Protein AF-A0A9Q0UCX3-F1 (afdb_monomer)

Radius of gyration: 22.66 Å; Cα contacts (8 Å, |Δi|>4): 151; chains: 1; bounding box: 55×49×59 Å

Sequence (174 aa):
MKRSNDKQLKIELELCQKVKAWLEEEKDVRLGEWKAADIEILNTFQLLTAKPVVYLVNMNEKDYQRKKNKFLPKIHAWVQEHGGETIIPFSCVLERTLADMLPHEADKYCEENKVQSCLPKIIKTGFSAINLIYFFTAGPDEVKCWQIRRHTKPPKLQGRSILILKEDLYVLRS

Mean predicted aligned error: 8.55 Å

Solvent-accessible surface area (backbone atoms only — not comparable to full-atom values): 10553 Å² total; per-residue (Å²): 129,68,72,66,56,57,56,50,51,50,53,52,50,55,49,51,52,52,51,49,54,42,46,75,70,76,42,49,59,62,76,56,94,68,53,74,74,53,47,60,55,51,63,74,68,66,52,76,52,52,57,78,69,70,48,73,45,74,45,55,53,72,33,53,63,67,74,49,60,93,57,53,64,59,52,49,54,53,38,55,76,73,72,56,60,59,74,43,76,38,26,67,68,51,52,49,56,44,67,78,41,55,73,77,53,32,51,51,52,25,62,78,65,68,42,75,81,49,62,71,55,52,53,54,49,53,44,46,61,74,39,43,44,52,36,40,42,63,58,97,88,48,78,46,82,46,81,43,55,66,90,60,75,78,75,88,69,89,64,97,56,54,47,48,40,92,86,53,82,55,72,72,72,130

InterPro domains:
  IPR012675 Beta-grasp domain superfamily [G3DSA:3.10.20.30] (114-161)
  IPR023192 TGS-like domain superfamily [G3DSA:1.10.150.300] (1-51)
  IPR027417 P-loop containing nucleoside triphosphate hydrolase [SSF52540] (7-153)

Organism: NCBI:txid2511006

Nearest PDB structures (foldseek):
  5ee9-assembly2_B  TM=9.638E-01  e=1.285E-19  Oryza sativa Japonica Group
  5ee0-assembly1_A  TM=9.638E-01  e=1.891E-19  Oryza sativa Japonica Group
  5ee3-assembly1_A  TM=9.636E-01  e=1.773E-19  Oryza sativa Japonica Group
  5ee3-assembly2_B  TM=9.634E-01  e=1.891E-19  Oryza sativa Japonica Group
  5ee9-assembly1_A  TM=9.629E-01  e=2.151E-19  Oryza sativa Japonica Group

Secondary structure (DSSP, 8-state):
-HHHHHHHHHHHHHHHHHHHHHHHTT--GGGS---HHHHHHHHHHT-GGGS---EEEE--HHHHHTT--SSHHHHHHHHHHTT-PPEEEE-HHHHHHHHHS-HHHHHHHHHHHT---SHHHHHHHHHHHTTEEEEEEE-SS-EEEEEEETTPPPP---SS----BSSS------

Foldseek 3Di:
DPPVVVVVVVVLVVLVVVVVVCVVVVAQPCPDDDDPVSVVSVVVVPDPSNAFDEAEAEDDPVCQLVVHDPCVVVVQVVCVVRPNHHYDYDHPVLQVVLVVDDVVVSVVVCVVSVHDHCVVVVVVSVCVRRQKFWWWFDDPVDIDIDIDGHPDDDPPDDDDGQTDGPPDRPGPDD

Structure (mmCIF, N/CA/C/O backbone):
data_AF-A0A9Q0UCX3-F1
#
_entry.id   AF-A0A9Q0UCX3-F1
#
loop_
_atom_site.group_PDB
_atom_site.id
_atom_site.type_symbol
_atom_site.label_atom_id
_atom_site.label_alt_id
_atom_site.label_comp_id
_atom_site.label_asym_id
_atom_site.label_entity_id
_atom_site.label_seq_id
_atom_site.pdbx_PDB_ins_code
_atom_site.Cartn_x
_atom_site.Cartn_y
_atom_site.Cartn_z
_atom_site.occupancy
_atom_site.B_iso_or_equiv
_atom_site.auth_seq_id
_atom_site.auth_comp_id
_atom_site.auth_asym_id
_atom_site.auth_atom_id
_atom_site.pdbx_PDB_model_num
ATOM 1 N N . MET A 1 1 ? -35.331 2.596 27.327 1.00 46.47 1 MET A N 1
ATOM 2 C CA . MET A 1 1 ? -34.468 2.523 26.124 1.00 46.47 1 MET A CA 1
ATOM 3 C C . MET A 1 1 ? -33.309 3.539 26.064 1.00 46.47 1 MET A C 1
ATOM 5 O O . MET A 1 1 ? -32.449 3.350 25.223 1.00 46.47 1 MET A O 1
ATOM 9 N N . LYS A 1 2 ? -33.178 4.548 26.953 1.00 51.06 2 LYS A N 1
ATOM 10 C CA . LYS A 1 2 ? -32.057 5.529 26.905 1.00 51.06 2 LYS A CA 1
ATOM 11 C C . LYS A 1 2 ? -30.684 5.035 27.420 1.00 51.06 2 LYS A C 1
ATOM 13 O O . LYS A 1 2 ? -29.664 5.430 26.878 1.00 51.06 2 LYS A O 1
ATOM 18 N N . ARG A 1 3 ? -30.632 4.140 28.419 1.00 52.25 3 ARG A N 1
ATOM 19 C CA . ARG A 1 3 ? -29.367 3.735 29.085 1.00 52.25 3 ARG A CA 1
ATOM 20 C C . ARG A 1 3 ? -28.390 2.923 28.220 1.00 52.25 3 ARG A C 1
ATOM 22 O O . ARG A 1 3 ? -27.195 2.959 28.484 1.00 52.25 3 ARG A O 1
ATOM 29 N N . SER A 1 4 ? -28.883 2.177 27.229 1.00 58.88 4 SER A N 1
ATOM 30 C CA . SER A 1 4 ? -28.024 1.335 26.378 1.00 58.88 4 SER A CA 1
ATOM 31 C C . SER A 1 4 ? -27.194 2.174 25.406 1.00 58.88 4 SER A C 1
ATOM 33 O O . SER A 1 4 ? -26.027 1.871 25.186 1.00 58.88 4 SER A O 1
ATOM 35 N N . ASN A 1 5 ? -27.778 3.259 24.887 1.00 69.69 5 ASN A N 1
ATOM 36 C CA . ASN A 1 5 ? -27.109 4.141 23.935 1.00 69.69 5 ASN A CA 1
ATOM 37 C C . ASN A 1 5 ? -25.993 4.952 24.611 1.00 69.69 5 ASN A C 1
ATOM 39 O O . ASN A 1 5 ? -24.907 5.072 24.065 1.00 69.69 5 ASN A O 1
ATOM 43 N N . ASP A 1 6 ? -26.210 5.410 25.850 1.00 80.88 6 ASP A N 1
ATOM 44 C CA . ASP A 1 6 ? -25.185 6.121 26.634 1.00 80.88 6 ASP A CA 1
ATOM 45 C C . ASP A 1 6 ? -23.926 5.283 26.874 1.00 80.88 6 ASP A C 1
ATOM 47 O O . ASP A 1 6 ? -22.818 5.813 26.904 1.00 80.88 6 ASP A O 1
ATOM 51 N N . LYS A 1 7 ? -24.074 3.967 27.070 1.00 83.38 7 LYS A N 1
ATOM 52 C CA . LYS A 1 7 ? -22.923 3.088 27.302 1.00 83.38 7 LYS A CA 1
ATOM 53 C C . LYS A 1 7 ? -22.104 2.898 26.025 1.00 83.38 7 LYS A C 1
ATOM 55 O O . LYS A 1 7 ? -20.882 2.893 26.097 1.00 83.38 7 LYS A O 1
ATOM 60 N N . GLN A 1 8 ? -22.771 2.771 24.881 1.00 85.50 8 GLN A N 1
ATOM 61 C CA . GLN A 1 8 ? -22.112 2.640 23.584 1.00 85.50 8 GLN A CA 1
ATOM 62 C C . GLN A 1 8 ? -21.425 3.945 23.162 1.00 85.50 8 GLN A C 1
ATOM 64 O O . GLN A 1 8 ? -20.254 3.919 22.800 1.00 85.50 8 GLN A O 1
ATOM 69 N N . LEU A 1 9 ? -22.091 5.089 23.348 1.00 88.81 9 LEU A N 1
ATOM 70 C CA . LEU A 1 9 ? -21.513 6.415 23.104 1.00 88.81 9 LEU A CA 1
ATOM 71 C C . LEU A 1 9 ? -20.264 6.678 23.953 1.00 88.81 9 LEU A C 1
ATOM 73 O O . LEU A 1 9 ? -19.313 7.288 23.474 1.00 88.81 9 LEU A O 1
ATOM 77 N N . LYS A 1 10 ? -20.237 6.203 25.205 1.00 90.62 10 LYS A N 1
ATOM 78 C CA . LYS A 1 10 ? -19.037 6.295 26.051 1.00 90.62 10 LYS A CA 1
ATOM 79 C C . LYS A 1 10 ? -17.870 5.483 25.493 1.00 90.62 10 LYS A C 1
ATOM 81 O O . LYS A 1 10 ? -16.764 6.003 25.449 1.00 90.62 10 LYS A O 1
ATOM 86 N N . ILE A 1 11 ? -18.122 4.258 25.030 1.00 90.94 11 ILE A N 1
ATOM 87 C CA . ILE A 1 11 ? -17.089 3.401 24.424 1.00 90.94 11 ILE A CA 1
ATOM 88 C C . ILE A 1 11 ? -16.531 4.052 23.151 1.00 90.94 11 ILE A C 1
ATOM 90 O O . ILE A 1 11 ? -15.318 4.128 22.978 1.00 90.94 11 ILE A O 1
ATOM 94 N N . GLU A 1 12 ? -17.404 4.564 22.281 1.00 91.00 12 GLU A N 1
ATOM 95 C CA . GLU A 1 12 ? -16.989 5.264 21.061 1.00 91.00 12 GLU A CA 1
ATOM 96 C C . GLU A 1 12 ? -16.180 6.526 21.377 1.00 91.00 12 GLU A C 1
ATOM 98 O O . GLU A 1 12 ? -15.160 6.781 20.742 1.00 91.00 12 GLU A O 1
ATOM 103 N N . LEU A 1 13 ? -16.592 7.298 22.384 1.00 92.94 13 LEU A N 1
ATOM 104 C CA . LEU A 1 13 ? -15.884 8.503 22.807 1.00 92.94 13 LEU A CA 1
ATOM 105 C C . LEU A 1 13 ? -14.493 8.188 23.377 1.00 92.94 13 LEU A C 1
ATOM 107 O O . LEU A 1 13 ? -13.528 8.855 23.007 1.00 92.94 13 LEU A O 1
ATOM 111 N N . GLU A 1 14 ? -14.374 7.164 24.225 1.00 93.88 14 GLU A N 1
ATOM 112 C CA . GLU A 1 14 ? -13.088 6.689 24.753 1.00 93.88 14 GLU A CA 1
ATOM 113 C C . GLU A 1 14 ? -12.157 6.226 23.620 1.00 93.88 14 GLU A C 1
ATOM 115 O O . GLU A 1 14 ? -10.976 6.585 23.588 1.00 93.88 14 GLU A O 1
ATOM 120 N N . LEU A 1 15 ? -12.692 5.492 22.637 1.00 94.19 15 LEU A N 1
ATOM 121 C CA . LEU A 1 15 ? -11.934 5.075 21.459 1.00 94.19 15 LEU A CA 1
ATOM 122 C C . LEU A 1 15 ? -11.482 6.275 20.620 1.00 94.19 15 LEU A C 1
ATOM 124 O O . LEU A 1 15 ? -10.313 6.353 20.251 1.00 94.19 15 LEU A O 1
ATOM 128 N N . CYS A 1 16 ? -12.368 7.234 20.351 1.00 94.44 16 CYS A N 1
ATOM 129 C CA . CYS A 1 16 ? -12.034 8.455 19.617 1.00 94.44 16 CYS A CA 1
ATOM 130 C C . CYS A 1 16 ? -10.933 9.262 20.314 1.00 94.44 16 CYS A C 1
ATOM 132 O O . CYS A 1 16 ? -10.041 9.777 19.644 1.00 94.44 16 CYS A O 1
ATOM 134 N N . GLN A 1 17 ? -10.950 9.343 21.647 1.00 94.81 17 GLN A N 1
ATOM 135 C CA . GLN A 1 17 ? -9.881 9.987 22.416 1.00 94.81 17 GLN A CA 1
ATOM 136 C C . GLN A 1 17 ? -8.548 9.247 22.266 1.00 94.81 17 GLN A C 1
ATOM 138 O O . GLN A 1 17 ? -7.524 9.885 22.026 1.00 94.81 17 GLN A O 1
ATOM 143 N N . LYS A 1 18 ? -8.562 7.909 22.327 1.00 94.69 18 LYS A N 1
ATOM 144 C CA . LYS A 1 18 ? -7.366 7.083 22.103 1.00 94.69 18 LYS A CA 1
ATOM 145 C C . LYS A 1 18 ? -6.810 7.250 20.683 1.00 94.69 18 LYS A C 1
ATOM 147 O O . LYS A 1 18 ? -5.607 7.415 20.513 1.00 94.69 18 LYS A O 1
ATOM 152 N N . VAL A 1 19 ? -7.674 7.228 19.668 1.00 95.25 19 VAL A N 1
ATOM 153 C CA . VAL A 1 19 ? -7.293 7.424 18.257 1.00 95.25 19 VAL A CA 1
ATOM 154 C C . VAL A 1 19 ? -6.738 8.823 18.031 1.00 95.25 19 VAL A C 1
ATOM 156 O O . VAL A 1 19 ? -5.742 8.977 17.334 1.00 95.25 19 VAL A O 1
ATOM 159 N N . LYS A 1 20 ? -7.354 9.842 18.635 1.00 95.50 20 LYS A N 1
ATOM 160 C CA . LYS A 1 20 ? -6.863 11.215 18.557 1.00 95.50 20 LYS A CA 1
ATOM 161 C C . LYS A 1 20 ? -5.448 11.327 19.131 1.00 95.50 20 LYS A C 1
ATOM 163 O O . LYS A 1 20 ? -4.584 11.844 18.437 1.00 95.50 20 LYS A O 1
ATOM 168 N N . ALA A 1 21 ? -5.205 10.794 20.329 1.00 95.69 21 ALA A N 1
ATOM 169 C CA . ALA A 1 21 ? -3.871 10.797 20.933 1.00 95.69 21 ALA A CA 1
ATOM 170 C C . ALA A 1 21 ? -2.840 10.060 20.055 1.00 95.69 21 ALA A C 1
ATOM 172 O O . ALA A 1 21 ? -1.735 10.547 19.856 1.00 95.69 21 ALA A O 1
ATOM 173 N N . TRP A 1 22 ? -3.228 8.928 19.455 1.00 95.25 22 TRP A N 1
ATOM 174 C CA . TRP A 1 22 ? -2.376 8.182 18.521 1.00 95.25 22 TRP A CA 1
ATOM 175 C C . TRP A 1 22 ? -1.983 9.002 17.283 1.00 95.25 22 TRP A C 1
ATOM 177 O O . TRP A 1 22 ? -0.828 8.996 16.868 1.00 95.25 22 TRP A O 1
ATOM 187 N N . LEU A 1 23 ? -2.944 9.729 16.709 1.00 94.88 23 LEU A N 1
ATOM 188 C CA . LEU A 1 23 ? -2.715 10.599 15.555 1.00 94.88 23 LEU A CA 1
ATOM 189 C C . LEU A 1 23 ? -1.885 11.843 15.908 1.00 94.88 23 LEU A C 1
ATOM 191 O O . LEU A 1 23 ? -1.115 12.304 15.073 1.00 94.88 23 LEU A O 1
ATOM 195 N N . GLU A 1 24 ? -2.027 12.382 17.123 1.00 95.81 24 GLU A N 1
ATOM 196 C CA . GLU A 1 24 ? -1.215 13.504 17.622 1.00 95.81 24 GLU A CA 1
ATOM 197 C C . GLU A 1 24 ? 0.262 13.117 17.818 1.00 95.81 24 GLU A C 1
ATOM 199 O O . GLU A 1 24 ? 1.131 13.980 17.733 1.00 95.81 24 GLU A O 1
ATOM 204 N N . GLU A 1 25 ? 0.561 11.827 17.999 1.00 94.25 25 GLU A N 1
ATOM 205 C CA . GLU A 1 25 ? 1.924 11.273 17.980 1.00 94.25 25 GLU A CA 1
ATOM 206 C C . GLU A 1 25 ? 2.455 10.993 16.555 1.00 94.25 25 GLU A C 1
ATOM 208 O O . GLU A 1 25 ? 3.474 10.321 16.407 1.00 94.25 25 GLU A O 1
ATOM 213 N N . GLU A 1 26 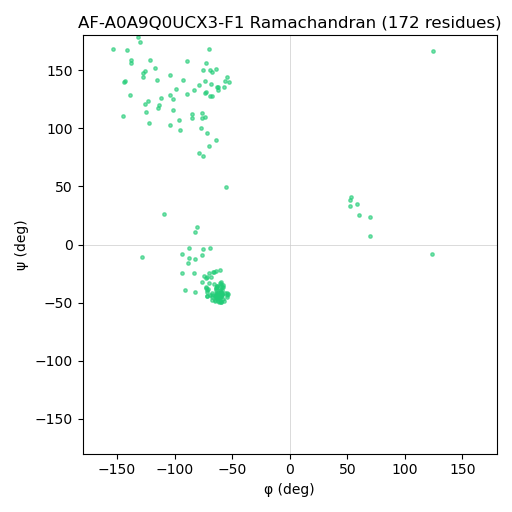? 1.767 11.466 15.509 1.00 92.50 26 GLU A N 1
ATOM 214 C CA . GLU A 1 26 ? 2.104 11.253 14.088 1.00 92.50 26 GLU A CA 1
ATOM 215 C C . GLU A 1 26 ? 2.127 9.773 13.661 1.00 92.50 26 GLU A C 1
ATOM 217 O O . GLU A 1 26 ? 2.784 9.391 12.690 1.00 92.50 26 GLU A O 1
ATOM 222 N N 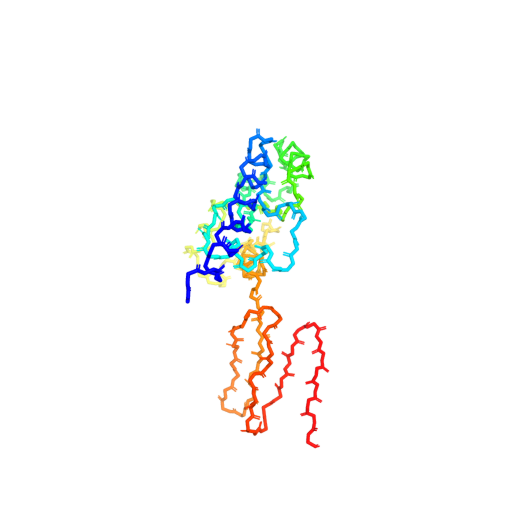. LYS A 1 27 ? 1.377 8.915 14.363 1.00 92.50 27 LYS A N 1
ATOM 223 C CA . LYS A 1 27 ? 1.286 7.486 14.050 1.00 92.50 27 LYS A CA 1
ATOM 224 C C . LYS A 1 27 ? 0.030 7.172 13.250 1.00 92.50 27 LYS A C 1
ATOM 226 O O . LYS A 1 27 ? -1.089 7.541 13.610 1.00 92.50 27 LYS A O 1
ATOM 231 N N . ASP A 1 28 ? 0.196 6.391 12.190 1.00 94.44 28 ASP A N 1
ATOM 232 C CA . ASP A 1 28 ? -0.933 5.920 11.396 1.00 94.44 28 ASP A CA 1
ATOM 233 C C . ASP A 1 28 ? -1.795 4.922 12.179 1.00 94.44 28 ASP A C 1
ATOM 235 O O . ASP A 1 28 ? -1.286 4.007 12.833 1.00 94.44 28 ASP A O 1
ATOM 239 N N . VAL A 1 29 ? -3.122 5.037 12.063 1.00 94.88 29 VAL A N 1
ATOM 240 C CA . VAL A 1 29 ? -4.074 4.164 12.776 1.00 94.88 29 VAL A CA 1
ATOM 241 C C . VAL A 1 29 ? -3.879 2.693 12.405 1.00 94.88 29 VAL A C 1
ATOM 243 O O . VAL A 1 29 ? -4.015 1.829 13.266 1.00 94.88 29 VAL A O 1
ATOM 246 N N . ARG A 1 30 ? -3.495 2.387 11.160 1.00 92.94 30 ARG A N 1
ATOM 247 C CA . ARG A 1 30 ? -3.212 1.011 10.708 1.00 92.94 30 ARG A CA 1
ATOM 248 C C . ARG A 1 30 ? -2.081 0.306 11.471 1.00 92.94 30 ARG A C 1
ATOM 250 O O . ARG A 1 30 ? -2.031 -0.917 11.438 1.00 92.94 30 ARG A O 1
ATOM 257 N N . LEU A 1 31 ? -1.184 1.057 12.117 1.00 92.38 31 LEU A N 1
ATOM 258 C CA . LEU A 1 31 ? -0.041 0.523 12.872 1.00 92.38 31 LEU A CA 1
ATOM 259 C C . LEU A 1 31 ? -0.354 0.331 14.362 1.00 92.38 31 LEU A C 1
ATOM 261 O O . LEU A 1 31 ? 0.465 -0.216 15.095 1.00 92.38 31 LEU A O 1
ATOM 265 N N . GLY A 1 32 ? -1.511 0.812 14.822 1.00 90.25 32 GLY A N 1
ATOM 266 C CA . GLY A 1 32 ? -1.925 0.685 16.213 1.00 90.25 32 GLY A CA 1
ATOM 267 C C . GLY A 1 32 ? -2.402 -0.724 16.562 1.00 90.25 32 GLY A C 1
ATOM 268 O O . GLY A 1 32 ? -2.990 -1.431 15.742 1.00 90.25 32 GLY A O 1
ATOM 269 N N . GLU A 1 33 ? -2.206 -1.110 17.820 1.00 91.69 33 GLU A N 1
ATOM 270 C CA . GLU A 1 33 ? -2.803 -2.321 18.378 1.00 91.69 33 GLU A CA 1
ATOM 271 C C . GLU A 1 33 ? -4.224 -2.024 18.886 1.00 91.69 33 GLU A C 1
ATOM 273 O O . GLU A 1 33 ? -4.444 -1.334 19.894 1.00 91.69 33 GLU A O 1
ATOM 278 N N . TRP A 1 34 ? -5.209 -2.558 18.162 1.00 94.12 34 TRP A N 1
ATOM 279 C CA . TRP A 1 34 ? -6.635 -2.3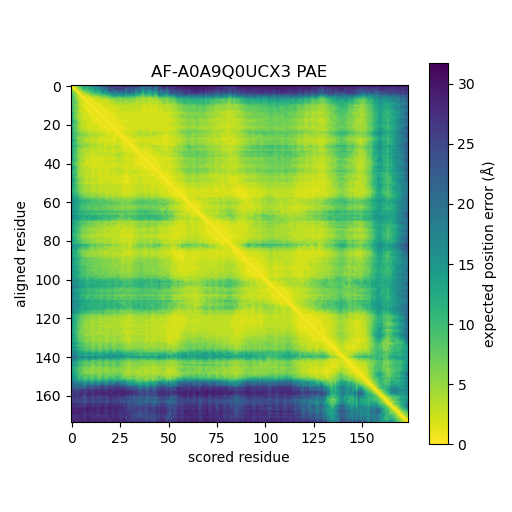70 18.425 1.00 94.12 34 TRP A CA 1
ATOM 280 C C . TRP A 1 34 ? -7.299 -3.692 18.797 1.00 94.12 34 TRP A C 1
ATOM 282 O O . TRP A 1 34 ? -7.005 -4.740 18.219 1.00 94.12 34 TRP A O 1
ATOM 292 N N . LYS A 1 35 ? -8.236 -3.655 19.747 1.00 93.75 35 LYS A N 1
ATOM 293 C CA . LYS A 1 35 ? -9.050 -4.833 20.075 1.00 93.75 35 LYS A CA 1
ATOM 294 C C . LYS A 1 35 ? -10.063 -5.081 18.958 1.00 93.75 35 LYS A C 1
ATOM 296 O O . LYS A 1 35 ? -10.471 -4.146 18.279 1.00 93.75 35 LYS A O 1
ATOM 301 N N . ALA A 1 36 ? -10.548 -6.315 18.814 1.00 91.50 36 ALA A N 1
ATOM 302 C CA . ALA A 1 36 ? -11.546 -6.651 17.790 1.00 91.50 36 ALA A CA 1
ATOM 303 C C . ALA A 1 36 ? -12.801 -5.752 17.853 1.00 91.50 36 ALA A C 1
ATOM 305 O O . ALA A 1 36 ? -13.253 -5.268 16.820 1.00 91.50 36 ALA A O 1
ATOM 306 N N . ALA A 1 37 ? -13.296 -5.457 19.061 1.00 90.88 37 ALA A N 1
ATOM 307 C CA . ALA A 1 37 ? -14.421 -4.540 19.263 1.00 90.88 37 ALA A CA 1
ATOM 308 C C . ALA A 1 37 ? -14.101 -3.095 18.828 1.00 90.88 37 ALA A C 1
ATOM 310 O O . ALA A 1 37 ? -14.947 -2.429 18.239 1.00 90.88 37 ALA A O 1
ATOM 311 N N . ASP A 1 38 ? -12.871 -2.627 19.065 1.00 92.94 38 ASP A N 1
ATOM 312 C CA . ASP A 1 38 ? -12.429 -1.297 18.631 1.00 92.94 38 ASP A CA 1
ATOM 313 C C . ASP A 1 38 ? -12.354 -1.240 17.099 1.00 92.94 38 ASP A C 1
ATOM 315 O O . ASP A 1 38 ? -12.798 -0.272 16.490 1.00 92.94 38 ASP A O 1
ATOM 319 N N . ILE A 1 39 ? -11.839 -2.299 16.460 1.00 92.88 39 ILE A N 1
ATOM 320 C CA . ILE A 1 39 ? -11.724 -2.406 14.997 1.00 92.88 39 ILE A CA 1
ATOM 321 C C . ILE A 1 39 ? -13.099 -2.323 14.324 1.00 92.88 39 ILE A C 1
ATOM 323 O O . ILE A 1 39 ? -13.225 -1.682 13.280 1.00 92.88 39 ILE A O 1
ATOM 327 N N . GLU A 1 40 ? -14.137 -2.936 14.899 1.00 91.75 40 GLU A N 1
ATOM 328 C CA . GLU A 1 40 ? -15.508 -2.837 14.378 1.00 91.75 40 GLU A CA 1
ATOM 329 C C . GLU A 1 40 ? -16.003 -1.387 14.332 1.00 91.75 40 GLU A C 1
ATOM 331 O O . GLU A 1 40 ? -16.553 -0.969 13.312 1.00 91.75 40 GLU A O 1
ATOM 336 N N . ILE A 1 41 ? -15.725 -0.601 15.375 1.00 93.00 41 ILE A N 1
ATOM 337 C CA . ILE A 1 41 ? -16.073 0.825 15.435 1.00 93.00 41 ILE A CA 1
ATOM 338 C C . ILE A 1 41 ? -15.175 1.641 14.491 1.00 93.00 41 ILE A C 1
ATOM 340 O O . ILE A 1 41 ? -15.656 2.460 13.716 1.00 93.00 41 ILE A O 1
ATOM 344 N N . LEU A 1 42 ? -13.863 1.395 14.461 1.00 93.88 42 LEU A N 1
ATOM 345 C CA . LEU A 1 42 ? -12.947 2.097 13.548 1.00 93.88 42 LEU A CA 1
ATOM 346 C C . LEU A 1 42 ? -13.341 1.916 12.077 1.00 93.88 42 LEU A C 1
ATOM 348 O O . LEU A 1 42 ? -13.236 2.847 11.272 1.00 93.88 42 LEU A O 1
ATOM 352 N N . ASN A 1 43 ? -13.836 0.728 11.725 1.00 92.31 43 ASN A N 1
ATOM 353 C CA . ASN A 1 43 ? -14.299 0.423 10.379 1.00 92.31 43 ASN A CA 1
ATOM 354 C C . ASN A 1 43 ? -15.517 1.265 9.963 1.00 92.31 43 ASN A C 1
ATOM 356 O O . ASN A 1 43 ? -15.695 1.467 8.759 1.00 92.31 43 ASN A O 1
ATOM 360 N N . THR A 1 44 ? -16.316 1.803 10.895 1.00 93.19 44 THR A N 1
ATOM 361 C CA . THR A 1 44 ? -17.428 2.706 10.549 1.00 93.19 44 THR A CA 1
ATOM 362 C C . THR A 1 44 ? -16.946 4.095 10.138 1.00 93.19 44 THR A C 1
ATOM 364 O O . THR A 1 44 ? -17.605 4.753 9.341 1.00 93.19 44 THR A O 1
ATOM 367 N N . PHE A 1 45 ? -15.785 4.537 10.633 1.00 92.56 45 PHE A N 1
ATOM 368 C CA . PHE A 1 45 ? -15.242 5.868 10.337 1.00 92.56 45 PHE A CA 1
ATOM 369 C C . PHE A 1 45 ? -14.481 5.951 9.014 1.00 92.56 45 PHE A C 1
ATOM 371 O O . PHE A 1 45 ? -14.369 7.035 8.449 1.00 92.56 45 PHE A O 1
ATOM 378 N N . GLN A 1 46 ? -13.948 4.831 8.513 1.00 92.75 46 GLN A N 1
ATOM 379 C CA . GLN A 1 46 ? -13.179 4.791 7.258 1.00 92.75 46 GLN A CA 1
ATOM 380 C C . GLN A 1 46 ? -12.015 5.803 7.211 1.00 92.75 46 GLN A C 1
ATOM 382 O O . GLN A 1 46 ? -11.757 6.423 6.174 1.00 92.75 46 GLN A O 1
ATOM 387 N N . LEU A 1 47 ? -11.292 5.944 8.328 1.00 94.88 47 LEU A N 1
ATOM 388 C CA . LEU A 1 47 ? -10.165 6.871 8.464 1.00 94.88 47 LEU A CA 1
ATOM 389 C C . LEU A 1 47 ? -9.111 6.660 7.367 1.00 94.88 47 LEU A C 1
ATOM 391 O O . LEU A 1 47 ? -8.829 5.534 6.955 1.00 94.88 47 LEU A O 1
ATOM 395 N N . LEU A 1 48 ? -8.493 7.753 6.914 1.00 95.50 48 LEU A N 1
ATOM 396 C CA . LEU A 1 48 ? -7.494 7.716 5.841 1.00 95.50 48 LEU A CA 1
ATOM 397 C C . LEU A 1 48 ? -6.244 6.923 6.244 1.00 95.50 48 LEU A C 1
ATOM 399 O O . LEU A 1 48 ? -5.813 6.051 5.497 1.00 95.50 48 LEU A O 1
ATOM 403 N N . THR A 1 49 ? -5.724 7.154 7.450 1.00 94.31 49 THR A N 1
ATOM 404 C CA . THR A 1 49 ? -4.510 6.505 7.988 1.00 94.31 49 THR A CA 1
ATOM 405 C C . THR A 1 49 ? -4.737 5.054 8.433 1.00 94.31 49 THR A C 1
ATOM 407 O O . THR A 1 49 ? -3.801 4.364 8.832 1.00 94.31 49 THR A O 1
ATOM 410 N N . ALA A 1 50 ? -5.979 4.562 8.362 1.00 94.06 50 ALA A N 1
ATOM 411 C CA . ALA A 1 50 ? -6.304 3.150 8.554 1.00 94.06 50 ALA A CA 1
ATOM 412 C C . ALA A 1 50 ? -6.197 2.339 7.248 1.00 94.06 50 ALA A C 1
ATOM 414 O O . ALA A 1 50 ? -6.247 1.109 7.279 1.00 94.06 50 ALA A O 1
ATOM 415 N N . LYS A 1 51 ? -6.077 3.001 6.088 1.00 94.00 51 LYS A N 1
ATOM 416 C CA . LYS A 1 51 ? -6.003 2.326 4.787 1.00 94.00 51 LYS A CA 1
ATOM 417 C C . LYS A 1 51 ? -4.586 1.771 4.556 1.00 94.00 51 LYS A C 1
ATOM 419 O O . LYS A 1 51 ? -3.614 2.470 4.837 1.00 94.00 51 LYS A O 1
ATOM 424 N N . PRO A 1 52 ? -4.446 0.537 4.040 1.00 93.75 52 PRO A N 1
ATOM 425 C CA . PRO A 1 52 ? -3.142 -0.024 3.686 1.00 93.75 52 PRO A CA 1
ATOM 426 C C . PRO A 1 52 ? -2.537 0.722 2.489 1.00 93.75 52 PRO A C 1
ATOM 428 O O . PRO A 1 52 ? -3.275 1.178 1.611 1.00 93.75 52 PRO A O 1
ATOM 431 N N . VAL A 1 53 ? -1.206 0.816 2.424 1.00 93.94 53 VAL A N 1
ATOM 432 C CA . VAL A 1 53 ? -0.490 1.516 1.345 1.00 93.94 53 VAL A CA 1
ATOM 433 C C . VAL A 1 53 ? 0.535 0.588 0.692 1.00 93.94 53 VAL A C 1
ATOM 435 O O . VAL A 1 53 ? 1.094 -0.322 1.299 1.00 93.94 53 VAL A O 1
ATOM 438 N N . VAL A 1 54 ? 0.767 0.817 -0.599 1.00 95.50 54 VAL A N 1
ATOM 439 C CA . VAL A 1 54 ? 1.855 0.206 -1.367 1.00 95.50 54 VAL A CA 1
ATOM 440 C C . VAL A 1 54 ? 2.680 1.341 -1.958 1.00 95.50 54 VAL A C 1
ATOM 442 O O . VAL A 1 54 ? 2.147 2.182 -2.683 1.00 95.50 54 VAL A O 1
ATOM 445 N N . TYR A 1 55 ? 3.978 1.369 -1.665 1.00 96.06 55 TYR A N 1
ATOM 446 C CA . TYR A 1 55 ? 4.861 2.435 -2.133 1.00 96.06 55 TYR A CA 1
ATOM 447 C C . TYR A 1 55 ? 5.366 2.125 -3.538 1.00 96.06 55 TYR A C 1
ATOM 449 O O . TYR A 1 55 ? 6.159 1.203 -3.738 1.00 96.06 55 TYR A O 1
ATOM 457 N N . LEU A 1 56 ? 4.935 2.915 -4.519 1.00 95.81 56 LEU A N 1
ATOM 458 C CA . LEU A 1 56 ? 5.418 2.826 -5.895 1.00 95.81 56 LEU A CA 1
ATOM 459 C C . LEU A 1 56 ? 6.532 3.853 -6.112 1.00 95.81 56 LEU A C 1
ATOM 461 O O . LEU A 1 56 ? 6.281 5.054 -6.182 1.00 95.81 56 LEU A O 1
ATOM 465 N N . VAL A 1 57 ? 7.777 3.385 -6.212 1.00 95.62 57 VAL A N 1
ATOM 466 C CA . VAL A 1 57 ? 8.947 4.259 -6.372 1.00 95.62 57 VAL A CA 1
ATOM 467 C C . VAL A 1 57 ? 9.274 4.380 -7.852 1.00 95.62 57 VAL A C 1
ATOM 469 O O . VAL A 1 57 ? 9.912 3.497 -8.429 1.00 95.62 57 VAL A O 1
ATOM 472 N N . ASN A 1 58 ? 8.826 5.479 -8.456 1.00 95.06 58 ASN A N 1
ATOM 473 C CA . ASN A 1 58 ? 9.113 5.785 -9.851 1.00 95.06 58 ASN A CA 1
ATOM 474 C C . ASN A 1 58 ? 10.578 6.210 -10.028 1.00 95.06 58 ASN A C 1
ATOM 476 O O . ASN A 1 58 ? 11.080 7.078 -9.310 1.00 95.06 58 ASN A O 1
ATOM 480 N N . MET A 1 59 ? 11.254 5.622 -11.009 1.00 93.00 59 MET A N 1
ATOM 481 C CA . MET A 1 59 ? 12.628 5.952 -11.376 1.00 93.00 59 MET A CA 1
ATOM 482 C C . MET A 1 59 ? 12.841 5.917 -12.887 1.00 93.00 59 MET A C 1
ATOM 484 O O . MET A 1 59 ? 12.017 5.422 -13.658 1.00 93.00 59 MET A O 1
ATOM 488 N N . ASN A 1 60 ? 13.982 6.447 -13.316 1.00 92.06 60 ASN A N 1
ATOM 489 C CA . ASN A 1 60 ? 14.379 6.403 -14.716 1.00 92.06 60 ASN A CA 1
ATOM 490 C C . ASN A 1 60 ? 14.601 4.956 -15.168 1.00 92.06 60 ASN A C 1
ATOM 492 O O . ASN A 1 60 ? 15.038 4.109 -14.390 1.00 92.06 60 ASN A O 1
ATOM 496 N N . GLU A 1 61 ? 14.375 4.695 -16.451 1.00 88.38 61 GLU A N 1
ATOM 497 C CA . GLU A 1 61 ? 14.517 3.364 -17.048 1.00 88.38 61 GLU A CA 1
ATOM 498 C C . GLU A 1 61 ? 15.905 2.754 -16.799 1.00 88.38 61 GLU A C 1
ATOM 500 O O . GLU A 1 61 ? 16.021 1.609 -16.371 1.00 88.38 61 GLU A O 1
ATOM 505 N N . LYS A 1 62 ? 16.967 3.558 -16.947 1.00 90.25 62 LYS A N 1
ATOM 506 C CA . LYS A 1 62 ? 18.352 3.127 -16.688 1.00 90.25 62 LYS A CA 1
ATOM 507 C C . LYS A 1 62 ? 18.576 2.688 -15.237 1.00 90.25 62 LYS A C 1
ATOM 509 O O . LYS A 1 62 ? 19.304 1.726 -14.999 1.00 90.25 62 LYS A O 1
ATOM 514 N N . ASP A 1 63 ? 17.974 3.381 -14.272 1.00 91.12 63 ASP A N 1
ATOM 515 C CA . ASP A 1 63 ? 18.086 3.049 -12.845 1.00 91.12 63 ASP A CA 1
ATOM 516 C C . ASP A 1 63 ? 17.301 1.774 -12.522 1.00 91.12 63 ASP A C 1
ATOM 518 O O . ASP A 1 63 ? 17.787 0.906 -11.790 1.00 91.12 63 ASP A O 1
ATOM 522 N N . TYR A 1 64 ? 16.114 1.641 -13.122 1.00 90.06 64 TYR A N 1
ATOM 523 C CA . TYR A 1 64 ? 15.265 0.463 -12.998 1.00 90.06 64 TYR A CA 1
ATOM 524 C C . TYR A 1 64 ? 15.954 -0.788 -13.559 1.00 90.06 64 TYR A C 1
ATOM 526 O O . TYR A 1 64 ? 16.077 -1.792 -12.858 1.00 90.06 64 TYR A O 1
ATOM 534 N N . GLN A 1 65 ? 16.507 -0.696 -14.772 1.00 88.12 65 GLN A N 1
ATOM 535 C CA . GLN A 1 65 ? 17.259 -1.771 -15.424 1.00 88.12 65 GLN A CA 1
ATOM 536 C C . GLN A 1 65 ? 18.486 -2.190 -14.601 1.00 88.12 65 GLN A C 1
ATOM 538 O O . GLN A 1 65 ? 18.755 -3.377 -14.422 1.00 88.12 65 GLN A O 1
ATOM 543 N N . ARG A 1 66 ? 19.216 -1.222 -14.032 1.00 90.44 66 ARG A N 1
ATOM 544 C CA . ARG A 1 66 ? 20.378 -1.482 -13.163 1.00 90.44 66 ARG A CA 1
ATOM 545 C C . ARG A 1 66 ? 19.996 -1.940 -11.755 1.00 90.44 66 ARG A C 1
ATOM 547 O O . ARG A 1 66 ? 20.890 -2.304 -10.990 1.00 90.44 66 ARG A O 1
ATOM 554 N N . LYS A 1 67 ? 18.707 -1.889 -11.397 1.00 87.06 67 LYS A N 1
ATOM 555 C CA . LYS A 1 67 ? 18.171 -2.148 -10.051 1.00 87.06 67 LYS A CA 1
ATOM 556 C C . LYS A 1 67 ? 18.871 -1.325 -8.964 1.00 87.06 67 LYS A C 1
ATOM 558 O O . LYS A 1 67 ? 19.061 -1.791 -7.841 1.00 87.06 67 LYS A O 1
ATOM 563 N N . LYS A 1 68 ? 19.294 -0.105 -9.300 1.00 88.94 68 LYS A N 1
ATOM 564 C CA . LYS A 1 68 ? 20.017 0.792 -8.393 1.00 88.94 68 LYS A CA 1
ATOM 565 C C . LYS A 1 68 ? 19.495 2.205 -8.556 1.00 88.94 68 LYS A C 1
ATOM 567 O O . LYS A 1 68 ? 19.474 2.742 -9.654 1.00 88.94 68 LYS A O 1
ATOM 572 N N . ASN A 1 69 ? 19.143 2.823 -7.436 1.00 91.75 69 ASN A N 1
ATOM 573 C CA . ASN A 1 69 ? 18.753 4.220 -7.386 1.00 91.75 69 ASN A CA 1
ATOM 574 C C . ASN A 1 69 ? 19.278 4.845 -6.089 1.00 91.75 69 ASN A C 1
ATOM 576 O O . ASN A 1 69 ? 19.254 4.215 -5.034 1.00 91.75 69 ASN A O 1
ATOM 580 N N . LYS A 1 70 ? 19.753 6.090 -6.169 1.00 92.69 70 LYS A N 1
ATOM 581 C CA . LYS A 1 70 ? 20.364 6.805 -5.036 1.00 92.69 70 LYS A CA 1
ATOM 582 C C . LYS A 1 70 ? 19.392 7.112 -3.889 1.00 92.69 70 LYS A C 1
ATOM 584 O O . LYS A 1 70 ? 19.827 7.299 -2.758 1.00 92.69 70 LYS A O 1
ATOM 589 N N . PHE A 1 71 ? 18.092 7.177 -4.172 1.00 92.88 71 PHE A N 1
ATOM 590 C CA . PHE A 1 71 ? 17.053 7.488 -3.191 1.00 92.88 71 PHE A CA 1
ATOM 591 C C . PHE A 1 71 ? 16.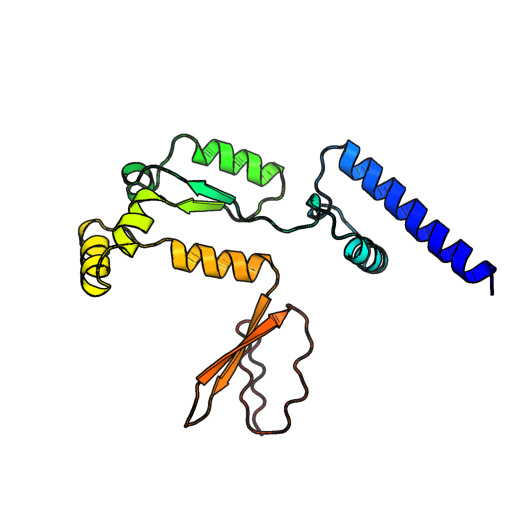445 6.234 -2.558 1.00 92.88 71 PHE A C 1
ATOM 593 O O . PHE A 1 71 ? 15.972 6.301 -1.426 1.00 92.88 71 PHE A O 1
ATOM 600 N N . LEU A 1 72 ? 16.498 5.088 -3.245 1.00 92.06 72 LEU A N 1
ATOM 601 C CA . LEU A 1 72 ? 15.851 3.853 -2.798 1.00 92.06 72 LEU A CA 1
ATOM 602 C C . LEU A 1 72 ? 16.295 3.390 -1.394 1.00 92.06 72 LEU A C 1
ATOM 604 O O . LEU A 1 72 ? 15.412 3.036 -0.619 1.00 92.06 72 LEU A O 1
ATOM 608 N N . PRO A 1 73 ? 17.586 3.450 -0.999 1.00 93.44 73 PRO A N 1
ATOM 609 C CA . PRO A 1 73 ? 17.993 3.081 0.359 1.00 93.44 73 PRO A CA 1
ATOM 610 C C . PRO A 1 73 ? 17.400 3.991 1.440 1.00 93.44 73 PRO A C 1
ATOM 612 O O . PRO A 1 73 ? 16.982 3.505 2.485 1.00 93.44 73 PRO A O 1
ATOM 615 N N . LYS A 1 74 ? 17.319 5.305 1.179 1.00 95.12 74 LYS A N 1
ATOM 616 C CA . LYS A 1 74 ? 16.737 6.273 2.123 1.00 95.12 74 LYS A CA 1
ATOM 617 C C . LYS A 1 74 ? 15.234 6.061 2.282 1.00 95.12 74 LYS A C 1
ATOM 619 O O . LYS A 1 74 ? 14.736 6.057 3.399 1.00 95.12 74 LYS A O 1
ATOM 624 N N . ILE A 1 75 ? 14.536 5.841 1.166 1.00 94.75 75 ILE A N 1
ATOM 625 C CA . ILE A 1 75 ? 13.101 5.528 1.168 1.00 94.75 75 ILE A CA 1
ATOM 626 C C . ILE A 1 75 ? 12.858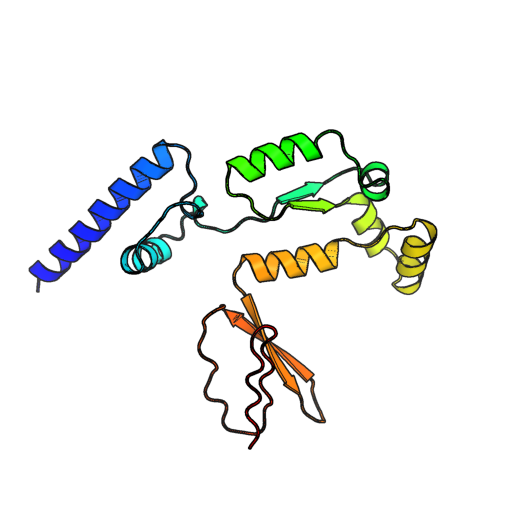 4.212 1.906 1.00 94.75 75 ILE A C 1
ATOM 628 O O . ILE A 1 75 ? 11.949 4.129 2.719 1.00 94.75 75 ILE A O 1
ATOM 632 N N . HIS A 1 76 ? 13.685 3.193 1.657 1.00 93.62 76 HIS A N 1
ATOM 633 C CA . HIS A 1 76 ? 13.557 1.907 2.328 1.00 93.62 76 HIS A CA 1
ATOM 634 C C . HIS A 1 76 ? 13.703 2.038 3.846 1.00 93.62 76 HIS A C 1
ATOM 636 O O . HIS A 1 76 ? 12.830 1.556 4.558 1.00 93.62 76 HIS A O 1
ATOM 642 N N . ALA A 1 77 ? 14.738 2.736 4.327 1.00 95.50 77 ALA A N 1
ATOM 643 C CA . ALA A 1 77 ? 14.930 2.985 5.756 1.00 95.50 77 ALA A CA 1
ATOM 644 C C . ALA A 1 77 ? 13.718 3.698 6.381 1.00 95.50 77 ALA A C 1
ATOM 646 O O . ALA A 1 77 ? 13.168 3.214 7.364 1.00 95.50 77 ALA A O 1
ATOM 647 N N . TRP A 1 78 ? 13.236 4.771 5.744 1.00 95.38 78 TRP A N 1
ATOM 648 C CA . TRP A 1 78 ? 12.070 5.511 6.227 1.00 95.38 78 TRP A CA 1
ATOM 649 C C . TRP A 1 78 ? 10.809 4.635 6.282 1.00 95.38 78 TRP A C 1
ATOM 651 O O . TRP A 1 78 ? 10.115 4.613 7.292 1.00 95.38 78 TRP A O 1
ATOM 661 N N . VAL A 1 79 ? 10.532 3.840 5.242 1.00 95.19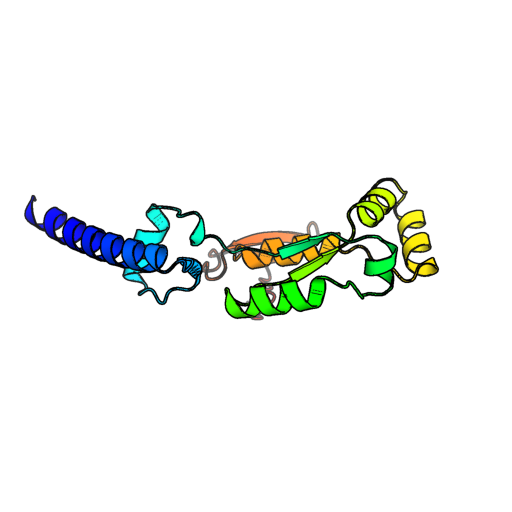 79 VAL A N 1
ATOM 662 C CA . VAL A 1 79 ? 9.361 2.945 5.228 1.00 95.19 79 VAL A CA 1
ATOM 663 C C . VAL A 1 79 ? 9.454 1.876 6.317 1.00 95.19 79 VAL A C 1
ATOM 665 O O . VAL A 1 79 ? 8.430 1.550 6.908 1.00 95.19 79 VAL A O 1
ATOM 668 N N . GLN A 1 80 ? 10.643 1.335 6.607 1.00 93.50 80 GLN A N 1
ATOM 669 C CA . GLN A 1 80 ? 10.806 0.360 7.695 1.00 93.50 80 GLN A CA 1
ATOM 670 C C . GLN A 1 80 ? 10.483 0.963 9.068 1.00 93.50 80 GLN A C 1
ATOM 672 O O . GLN A 1 80 ? 9.879 0.286 9.894 1.00 93.50 80 GLN A O 1
ATOM 677 N N . GLU A 1 81 ? 10.812 2.236 9.291 1.00 92.44 81 GLU A N 1
ATOM 678 C CA . GLU A 1 81 ? 10.463 2.952 10.526 1.00 92.44 81 GLU A CA 1
ATOM 679 C C . GLU A 1 81 ? 8.958 3.274 10.624 1.00 92.44 81 GLU A C 1
ATOM 681 O O . GLU A 1 81 ? 8.416 3.329 11.724 1.00 92.44 81 GLU A O 1
ATOM 686 N N . HIS A 1 82 ? 8.263 3.426 9.489 1.00 90.31 82 HIS A N 1
ATOM 687 C CA . HIS A 1 82 ? 6.869 3.896 9.413 1.00 90.31 82 HIS A CA 1
ATOM 688 C C . HIS A 1 82 ? 5.864 2.799 9.005 1.00 90.31 82 HIS A C 1
ATOM 690 O O . HIS A 1 82 ? 4.816 3.091 8.430 1.00 90.31 82 HIS A O 1
ATOM 696 N N . GLY A 1 83 ? 6.166 1.524 9.280 1.00 86.62 83 GLY A N 1
ATOM 697 C CA . GLY A 1 83 ? 5.210 0.414 9.129 1.00 86.62 83 GLY A CA 1
ATOM 698 C C . GLY A 1 83 ? 5.637 -0.733 8.213 1.00 86.62 83 GLY A C 1
ATOM 699 O O . GLY A 1 83 ? 4.965 -1.760 8.174 1.00 86.62 83 GLY A O 1
ATOM 700 N N . GLY A 1 84 ? 6.751 -0.599 7.493 1.00 90.75 84 GLY A N 1
ATOM 701 C CA . GLY A 1 84 ? 7.392 -1.709 6.782 1.00 90.75 84 GLY A CA 1
ATOM 702 C C . GLY A 1 84 ? 6.622 -2.241 5.571 1.00 90.75 84 GLY A C 1
ATOM 703 O O . GLY A 1 84 ? 6.809 -3.392 5.176 1.00 90.75 84 GLY A O 1
ATOM 704 N N . GLU A 1 85 ? 5.752 -1.432 4.970 1.00 92.31 85 GLU A N 1
ATOM 705 C CA . GLU A 1 85 ? 4.910 -1.875 3.859 1.00 92.31 85 GLU A CA 1
ATOM 706 C C . GLU A 1 85 ? 5.698 -2.130 2.567 1.00 92.31 85 GLU A C 1
ATOM 708 O O . GLU A 1 85 ? 6.868 -1.771 2.407 1.00 92.31 85 GLU A O 1
ATOM 713 N N . THR A 1 86 ? 5.035 -2.768 1.601 1.00 94.25 86 THR A N 1
ATOM 714 C CA . THR A 1 86 ? 5.693 -3.199 0.366 1.00 94.25 86 THR A CA 1
ATOM 715 C C . THR A 1 86 ? 6.113 -2.008 -0.493 1.00 94.25 86 THR A C 1
ATOM 717 O O . THR A 1 86 ? 5.294 -1.170 -0.870 1.00 94.25 86 THR A O 1
ATOM 720 N N . ILE A 1 87 ? 7.391 -1.999 -0.875 1.00 95.25 87 ILE A N 1
ATOM 721 C CA . ILE A 1 87 ? 7.974 -1.040 -1.816 1.00 95.25 87 ILE A CA 1
ATOM 722 C C . ILE A 1 87 ? 8.168 -1.723 -3.170 1.00 95.25 87 ILE A C 1
ATOM 724 O O . ILE A 1 87 ? 8.781 -2.789 -3.265 1.00 95.25 87 ILE A O 1
ATOM 728 N N . ILE A 1 88 ? 7.676 -1.093 -4.233 1.00 94.69 88 ILE A N 1
ATOM 729 C CA . ILE A 1 88 ? 7.818 -1.559 -5.610 1.00 94.69 88 ILE A CA 1
ATOM 730 C C . ILE A 1 88 ? 8.519 -0.476 -6.436 1.00 94.69 88 ILE A C 1
ATOM 732 O O . ILE A 1 88 ? 7.903 0.527 -6.800 1.00 94.69 88 ILE A O 1
ATOM 736 N N . PRO A 1 89 ? 9.807 -0.671 -6.763 1.00 94.06 89 PRO A N 1
ATOM 737 C CA . PRO A 1 89 ? 10.483 0.107 -7.791 1.00 94.06 89 PRO A CA 1
ATOM 738 C C . PRO A 1 89 ? 9.831 -0.130 -9.155 1.00 94.06 89 PRO A C 1
ATOM 740 O O . PRO A 1 89 ? 9.575 -1.280 -9.518 1.00 94.06 89 PRO A O 1
ATOM 743 N N . PHE A 1 90 ? 9.597 0.930 -9.923 1.00 94.38 90 PHE A N 1
ATOM 744 C CA . PHE A 1 90 ? 9.131 0.829 -11.307 1.00 94.38 90 PHE A CA 1
ATOM 745 C C . PHE A 1 90 ? 9.564 2.050 -12.123 1.00 94.38 90 PHE A C 1
ATOM 747 O O . PHE A 1 90 ? 10.029 3.044 -11.565 1.00 94.38 90 PHE A O 1
ATOM 754 N N . SER A 1 91 ? 9.422 1.980 -13.445 1.00 94.81 91 SER A N 1
ATOM 755 C CA . SER A 1 91 ? 9.662 3.124 -14.321 1.00 94.81 91 SER A CA 1
ATOM 756 C C . SER A 1 91 ? 8.438 3.400 -15.177 1.00 94.81 91 SER A C 1
ATOM 758 O O . SER A 1 91 ? 8.109 2.602 -16.049 1.00 94.81 91 SER A O 1
ATOM 760 N N . CYS A 1 92 ? 7.784 4.546 -14.969 1.00 94.50 92 CYS A N 1
ATOM 761 C CA . CYS A 1 92 ? 6.627 4.935 -15.783 1.00 94.50 92 CYS A CA 1
ATOM 762 C C . CYS A 1 92 ? 6.957 5.005 -17.280 1.00 94.50 92 CYS A C 1
ATOM 764 O O . CYS A 1 92 ? 6.104 4.707 -18.108 1.00 94.50 92 CYS A O 1
ATOM 766 N N . VAL A 1 93 ? 8.181 5.423 -17.621 1.00 92.69 93 VAL A N 1
ATOM 767 C CA . VAL A 1 93 ? 8.621 5.565 -19.016 1.00 92.69 93 VAL A CA 1
ATOM 76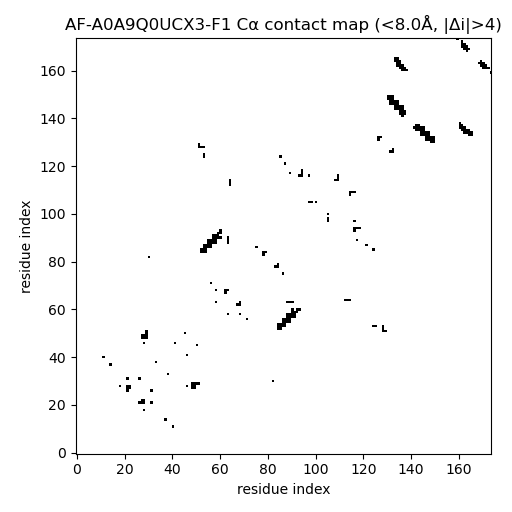8 C C . VAL A 1 93 ? 8.709 4.197 -19.684 1.00 92.69 93 VAL A C 1
ATOM 770 O O . VAL A 1 93 ? 8.138 4.018 -20.753 1.00 92.69 93 VAL A O 1
ATOM 773 N N . LEU A 1 94 ? 9.342 3.225 -19.018 1.00 91.69 94 LEU A N 1
ATOM 774 C CA . LEU A 1 94 ? 9.425 1.853 -19.516 1.00 91.69 94 LEU A CA 1
ATOM 775 C C . LEU A 1 94 ? 8.033 1.239 -19.696 1.00 91.69 94 LEU A C 1
ATOM 777 O O . LEU A 1 94 ? 7.735 0.703 -20.754 1.00 91.69 94 LEU A O 1
ATOM 781 N N . GLU A 1 95 ? 7.172 1.343 -18.679 1.00 93.25 95 GLU A N 1
ATOM 782 C CA . GLU A 1 95 ? 5.831 0.746 -18.731 1.00 93.25 95 GLU A CA 1
ATOM 783 C C . GLU A 1 95 ? 4.963 1.361 -19.827 1.00 93.25 95 GLU A C 1
ATOM 785 O O . GLU A 1 95 ? 4.204 0.652 -20.477 1.00 93.25 95 GLU A O 1
ATOM 790 N N . ARG A 1 96 ? 5.088 2.672 -20.061 1.00 93.06 96 ARG A N 1
ATOM 791 C CA . ARG A 1 96 ? 4.383 3.339 -21.155 1.00 93.06 96 ARG A CA 1
ATOM 792 C C . ARG A 1 96 ? 4.855 2.827 -22.512 1.00 93.06 96 ARG A C 1
ATOM 794 O O . ARG A 1 96 ? 4.026 2.472 -23.336 1.00 93.06 96 ARG A O 1
ATOM 801 N N . THR A 1 97 ? 6.168 2.746 -22.717 1.00 90.94 97 THR A N 1
ATOM 802 C CA . THR A 1 97 ? 6.745 2.224 -23.962 1.00 90.94 97 THR A CA 1
ATOM 803 C C . THR A 1 97 ? 6.301 0.784 -24.221 1.00 90.94 97 THR A C 1
ATOM 805 O O . THR A 1 97 ? 5.907 0.465 -25.336 1.00 90.94 97 THR A O 1
ATOM 808 N N . LEU A 1 98 ? 6.296 -0.069 -23.191 1.00 90.94 98 LEU A N 1
ATOM 809 C CA . LEU A 1 98 ? 5.810 -1.448 -23.303 1.00 90.94 98 LEU A CA 1
ATOM 810 C C . LEU A 1 98 ? 4.302 -1.523 -23.583 1.00 90.94 98 LEU A C 1
ATOM 812 O O . LEU A 1 98 ? 3.866 -2.429 -24.285 1.00 90.94 98 LEU A O 1
ATOM 816 N N . ALA A 1 99 ? 3.508 -0.590 -23.050 1.00 91.75 99 ALA A N 1
ATOM 817 C CA . ALA A 1 99 ? 2.063 -0.541 -23.273 1.00 91.75 99 ALA A CA 1
ATOM 818 C C . ALA A 1 99 ? 1.678 -0.083 -24.690 1.00 91.75 99 ALA A C 1
ATOM 820 O O . ALA A 1 99 ? 0.629 -0.489 -25.186 1.00 91.75 99 ALA A O 1
ATOM 821 N N . ASP A 1 100 ? 2.512 0.742 -25.330 1.00 92.88 100 ASP A N 1
ATOM 822 C CA . ASP A 1 100 ? 2.294 1.235 -26.697 1.00 92.88 100 ASP A CA 1
ATOM 823 C C . ASP A 1 100 ? 2.743 0.216 -27.777 1.00 92.88 100 ASP A C 1
ATOM 825 O O . ASP A 1 100 ? 2.413 0.375 -28.953 1.00 92.88 100 ASP A O 1
ATOM 829 N N . MET A 1 101 ? 3.482 -0.835 -27.397 1.00 92.81 101 MET A N 1
ATOM 830 C CA . MET A 1 101 ? 3.973 -1.895 -28.290 1.00 92.81 101 MET A CA 1
ATOM 831 C C . MET A 1 101 ? 2.986 -3.062 -28.426 1.00 92.81 101 MET A C 1
ATOM 833 O O . MET A 1 101 ? 2.161 -3.326 -27.550 1.00 92.81 101 MET A O 1
ATOM 837 N N . LEU A 1 102 ? 3.105 -3.832 -29.515 1.00 93.06 102 LEU A N 1
ATOM 838 C CA . LEU A 1 102 ? 2.390 -5.106 -29.627 1.00 93.06 102 LEU A CA 1
ATOM 839 C C . LEU A 1 102 ? 2.977 -6.136 -28.643 1.00 93.06 102 LEU A C 1
ATOM 841 O O . LEU A 1 102 ? 4.183 -6.115 -28.396 1.00 93.06 102 LEU A O 1
ATOM 845 N N . PRO A 1 103 ? 2.188 -7.106 -28.134 1.00 89.00 103 PRO A N 1
ATOM 846 C CA . PRO A 1 103 ? 2.657 -8.047 -27.109 1.00 89.00 103 PRO A CA 1
ATOM 847 C C . PRO A 1 103 ? 3.956 -8.781 -27.478 1.00 89.00 103 PRO A C 1
ATOM 849 O O . PRO A 1 103 ? 4.881 -8.862 -26.680 1.00 89.00 103 PRO A O 1
ATOM 852 N N . HIS A 1 104 ? 4.063 -9.237 -28.728 1.00 90.50 104 HIS A N 1
ATOM 853 C CA . HIS A 1 104 ? 5.246 -9.945 -29.218 1.00 90.50 104 HIS A CA 1
ATOM 854 C C . HIS A 1 104 ? 6.489 -9.048 -29.370 1.00 90.50 104 HIS A C 1
ATOM 856 O O . HIS A 1 104 ? 7.612 -9.549 -29.364 1.00 90.50 104 HIS A O 1
ATOM 862 N N . GLU A 1 105 ? 6.305 -7.739 -29.548 1.00 91.50 105 GLU A N 1
ATOM 863 C CA . GLU A 1 105 ? 7.396 -6.761 -29.618 1.00 91.50 105 GLU A CA 1
ATOM 864 C C . GLU A 1 105 ? 7.848 -6.367 -28.214 1.00 91.50 105 GLU A C 1
ATOM 866 O O . GLU A 1 105 ? 9.048 -6.296 -27.956 1.00 91.50 105 GLU A O 1
ATOM 871 N N . ALA A 1 106 ? 6.895 -6.187 -27.295 1.00 90.44 106 ALA A N 1
ATOM 872 C CA . ALA A 1 106 ? 7.165 -5.925 -25.887 1.00 90.44 106 ALA A CA 1
ATOM 873 C C . ALA A 1 106 ? 7.987 -7.061 -25.254 1.00 90.44 106 ALA A C 1
ATOM 875 O O . ALA A 1 106 ? 8.970 -6.790 -24.564 1.00 90.44 106 ALA A O 1
ATOM 876 N N . ASP A 1 107 ? 7.648 -8.321 -25.550 1.00 88.81 107 ASP A N 1
ATOM 877 C CA . ASP A 1 107 ? 8.399 -9.485 -25.065 1.00 88.81 107 ASP A CA 1
ATOM 878 C C . ASP A 1 107 ? 9.847 -9.482 -25.581 1.00 88.81 107 ASP A C 1
ATOM 880 O O . ASP A 1 107 ? 10.786 -9.619 -24.793 1.00 88.81 107 ASP A O 1
ATOM 884 N N . LYS A 1 108 ? 10.051 -9.221 -26.880 1.00 91.56 108 LYS A N 1
ATOM 885 C CA . LYS A 1 108 ? 11.397 -9.091 -27.466 1.00 91.56 108 LYS A CA 1
ATOM 886 C C . LYS A 1 108 ? 12.190 -7.951 -26.833 1.00 91.56 108 LYS A C 1
ATOM 888 O O . LYS A 1 108 ? 13.348 -8.134 -26.467 1.00 91.56 108 LYS A O 1
ATOM 893 N N . TYR A 1 109 ? 11.563 -6.791 -26.643 1.00 90.31 109 TYR A N 1
ATOM 894 C CA . TYR A 1 109 ? 12.197 -5.642 -26.001 1.00 90.31 109 TYR A CA 1
ATOM 895 C C . TYR A 1 109 ? 12.628 -5.965 -24.561 1.00 90.31 109 TYR A C 1
ATOM 897 O O . TYR A 1 109 ? 13.726 -5.592 -24.134 1.00 90.31 109 TYR A O 1
ATOM 905 N N . CYS A 1 110 ? 11.779 -6.674 -23.812 1.00 89.25 110 CYS A N 1
ATOM 906 C CA . CYS A 1 110 ? 12.072 -7.151 -22.465 1.00 89.25 110 CYS A CA 1
ATOM 907 C C . CYS A 1 110 ? 13.268 -8.116 -22.434 1.00 89.25 110 CYS A C 1
ATOM 909 O O . CYS A 1 110 ? 14.145 -7.976 -21.573 1.00 89.25 110 CYS A O 1
ATOM 911 N N . GLU A 1 111 ? 13.341 -9.058 -23.377 1.00 90.69 111 GLU A N 1
ATOM 912 C CA . GLU A 1 111 ? 14.452 -10.008 -23.504 1.00 90.69 111 GLU A CA 1
ATOM 913 C C . GLU A 1 111 ? 15.778 -9.314 -23.849 1.00 90.69 111 GLU A C 1
ATOM 915 O O . GLU A 1 111 ? 16.783 -9.523 -23.162 1.00 90.69 111 GLU A O 1
ATOM 920 N N . GLU A 1 112 ? 15.777 -8.437 -24.856 1.00 90.75 112 GLU A N 1
ATOM 921 C CA . GLU A 1 112 ? 16.967 -7.715 -25.325 1.00 90.75 112 GLU A CA 1
ATOM 922 C C . GLU A 1 112 ? 17.547 -6.798 -24.243 1.00 90.75 112 GLU A C 1
ATOM 924 O O . GLU A 1 112 ? 18.754 -6.796 -23.979 1.00 90.75 112 GLU A O 1
ATOM 929 N N . ASN A 1 113 ? 16.678 -6.050 -23.559 1.00 86.56 113 ASN A N 1
ATOM 930 C CA . ASN A 1 113 ? 17.084 -5.102 -22.524 1.00 86.56 113 ASN A CA 1
ATOM 931 C C . ASN A 1 113 ? 17.208 -5.747 -21.135 1.00 86.56 113 ASN A C 1
ATOM 933 O O . ASN A 1 113 ? 17.615 -5.075 -20.183 1.00 86.56 113 ASN A O 1
ATOM 937 N N . LYS A 1 114 ? 16.896 -7.043 -20.992 1.00 87.75 114 LYS A N 1
ATOM 938 C CA . LYS A 1 114 ? 16.879 -7.771 -19.708 1.00 87.75 114 LYS A CA 1
ATOM 939 C C . LYS A 1 114 ? 16.032 -7.062 -18.643 1.00 87.75 114 LYS A C 1
ATOM 941 O O . LYS A 1 114 ? 16.396 -7.015 -17.464 1.00 87.75 114 LYS A O 1
ATOM 946 N N . VAL A 1 115 ? 14.907 -6.494 -19.068 1.00 86.94 115 VAL A N 1
ATOM 947 C CA . VAL A 1 115 ? 13.923 -5.815 -18.215 1.00 86.94 115 VAL A CA 1
ATOM 948 C C . VAL A 1 115 ? 12.598 -6.557 -18.274 1.00 86.94 115 VAL A C 1
ATOM 950 O O . VAL A 1 115 ? 12.277 -7.196 -19.265 1.00 86.94 115 VAL A O 1
ATOM 953 N N . GLN A 1 116 ? 11.813 -6.481 -17.207 1.00 86.94 116 GLN A N 1
ATOM 954 C CA . GLN A 1 116 ? 10.468 -7.049 -17.162 1.00 86.94 116 GLN A CA 1
ATOM 955 C C . GLN A 1 116 ? 9.493 -5.971 -16.711 1.00 86.94 116 GLN A C 1
ATOM 957 O O . GLN A 1 116 ? 9.859 -5.125 -15.892 1.00 86.94 116 GLN A O 1
ATOM 962 N N . SER A 1 117 ? 8.259 -6.024 -17.213 1.00 89.69 117 SER A N 1
ATOM 963 C CA . SER A 1 117 ? 7.192 -5.158 -16.716 1.00 89.69 117 SER A CA 1
ATOM 964 C C . SER A 1 117 ? 6.908 -5.451 -15.241 1.00 89.69 117 SER A C 1
ATOM 966 O O . SER A 1 117 ? 6.756 -6.596 -14.803 1.00 89.69 117 SER A O 1
ATOM 968 N N . CYS A 1 118 ? 6.817 -4.382 -14.465 1.00 91.81 118 CYS A N 1
ATOM 969 C CA . CYS A 1 118 ? 6.460 -4.376 -13.060 1.00 91.81 118 CYS A CA 1
ATOM 970 C C . CYS A 1 118 ? 4.940 -4.278 -12.854 1.00 91.81 118 CYS A C 1
ATOM 972 O O . CYS A 1 118 ? 4.459 -4.584 -11.760 1.00 91.81 118 CYS A O 1
ATOM 974 N N . LEU A 1 119 ? 4.161 -3.899 -13.876 1.00 91.50 119 LEU A N 1
ATOM 975 C CA . LEU A 1 119 ? 2.705 -3.737 -13.768 1.00 91.50 119 LEU A CA 1
ATOM 976 C C . LEU A 1 119 ? 1.988 -4.988 -13.229 1.00 91.50 119 LEU A C 1
ATOM 978 O O . LEU A 1 119 ? 1.196 -4.843 -12.291 1.00 91.50 119 LEU A O 1
ATOM 982 N N . PRO A 1 120 ? 2.290 -6.225 -13.684 1.00 92.31 120 PRO A N 1
ATOM 983 C CA . PRO A 1 120 ? 1.665 -7.419 -13.115 1.00 92.31 120 PRO A CA 1
ATOM 984 C C . PRO A 1 120 ? 1.950 -7.587 -11.618 1.00 92.31 120 PRO A C 1
ATOM 986 O O . PRO A 1 120 ? 1.103 -8.086 -10.873 1.00 92.31 120 PRO A O 1
ATOM 989 N N . LYS A 1 121 ? 3.137 -7.168 -11.160 1.00 93.00 121 LYS A N 1
ATOM 990 C CA . LYS A 1 121 ? 3.509 -7.191 -9.742 1.00 93.00 121 LYS A CA 1
ATOM 991 C C . LYS A 1 121 ? 2.744 -6.122 -8.965 1.00 93.00 121 LYS A C 1
ATOM 993 O O . LYS A 1 121 ? 2.207 -6.438 -7.910 1.00 93.00 121 LYS A O 1
ATOM 998 N N . ILE A 1 122 ? 2.636 -4.904 -9.497 1.00 94.88 122 ILE A N 1
ATOM 999 C CA . ILE A 1 122 ? 1.878 -3.801 -8.884 1.00 94.88 122 ILE A CA 1
ATOM 1000 C C . ILE A 1 122 ? 0.415 -4.204 -8.672 1.00 94.88 122 ILE A C 1
ATOM 1002 O O . ILE A 1 122 ? -0.101 -4.057 -7.567 1.00 94.88 122 ILE A O 1
ATOM 1006 N N . ILE A 1 123 ? -0.227 -4.789 -9.688 1.00 94.19 123 ILE A N 1
ATOM 1007 C CA . ILE A 1 123 ? -1.626 -5.234 -9.610 1.00 94.19 123 ILE A CA 1
ATOM 1008 C C . ILE A 1 123 ? -1.798 -6.312 -8.531 1.00 94.19 123 ILE A C 1
ATOM 1010 O O . ILE A 1 123 ? -2.665 -6.191 -7.666 1.00 94.19 123 ILE A O 1
ATOM 1014 N N . LYS A 1 124 ? -0.953 -7.353 -8.539 1.00 93.00 124 LYS A N 1
ATOM 1015 C CA . LYS A 1 124 ? -1.029 -8.456 -7.563 1.00 93.00 124 LYS A CA 1
ATOM 1016 C C . LYS A 1 124 ? -0.773 -7.987 -6.131 1.00 93.00 124 LYS A C 1
ATOM 1018 O O . LYS A 1 124 ? -1.475 -8.423 -5.215 1.00 93.00 124 LYS A O 1
ATOM 1023 N N . THR A 1 125 ? 0.202 -7.101 -5.931 1.00 93.56 125 THR A N 1
ATOM 1024 C CA . THR A 1 125 ? 0.487 -6.531 -4.612 1.00 93.56 125 THR A CA 1
ATOM 1025 C C . THR A 1 125 ? -0.655 -5.635 -4.149 1.00 93.56 125 THR A C 1
ATOM 1027 O O . THR A 1 125 ? -1.097 -5.787 -3.017 1.00 93.56 125 THR A O 1
ATOM 1030 N N . GLY A 1 126 ? -1.183 -4.762 -5.013 1.00 93.94 126 GLY A N 1
ATOM 1031 C CA . GLY A 1 126 ? -2.317 -3.897 -4.682 1.00 93.94 126 GLY A CA 1
ATOM 1032 C C . GLY A 1 126 ? -3.557 -4.697 -4.284 1.00 93.94 126 GLY A C 1
ATOM 1033 O O . GLY A 1 126 ? -4.149 -4.426 -3.244 1.00 93.94 126 GLY A O 1
ATOM 1034 N N . PHE A 1 127 ? -3.886 -5.745 -5.047 1.00 92.94 127 PHE A N 1
ATOM 1035 C CA . PHE A 1 127 ? -4.982 -6.669 -4.741 1.00 92.94 127 PHE A CA 1
ATOM 1036 C C . PHE A 1 127 ? -4.808 -7.348 -3.373 1.00 92.94 127 PHE A C 1
ATOM 1038 O O . PHE A 1 127 ? -5.753 -7.446 -2.590 1.00 92.94 127 PHE A O 1
ATOM 1045 N N . SER A 1 128 ? -3.584 -7.772 -3.058 1.00 90.56 128 SER A N 1
ATOM 1046 C CA . SER A 1 128 ? -3.283 -8.428 -1.783 1.00 90.56 128 SER A CA 1
ATOM 1047 C C . SER A 1 128 ? -3.294 -7.441 -0.609 1.00 90.56 128 SER A C 1
ATOM 1049 O O . SER A 1 128 ? -3.783 -7.787 0.464 1.00 90.56 128 SER A O 1
ATOM 1051 N N . ALA A 1 129 ? -2.818 -6.206 -0.812 1.00 91.56 129 ALA A N 1
ATOM 1052 C CA . ALA A 1 129 ? -2.750 -5.160 0.211 1.00 91.56 129 ALA A CA 1
ATOM 1053 C C . ALA A 1 129 ? -4.138 -4.750 0.724 1.00 91.56 129 ALA A C 1
ATOM 1055 O O . ALA A 1 129 ? -4.318 -4.529 1.918 1.00 91.56 129 ALA A O 1
ATOM 1056 N N . ILE A 1 130 ? -5.150 -4.730 -0.149 1.00 91.56 130 ILE A N 1
ATOM 1057 C CA . ILE A 1 130 ? -6.550 -4.479 0.237 1.00 91.56 130 ILE A CA 1
ATOM 1058 C C . ILE A 1 130 ? -7.261 -5.720 0.807 1.00 91.56 130 ILE A C 1
ATOM 1060 O O . ILE A 1 130 ? -8.485 -5.729 0.947 1.00 91.56 130 ILE A O 1
ATOM 1064 N N . ASN A 1 131 ? -6.504 -6.759 1.175 1.00 89.12 131 ASN A N 1
ATOM 1065 C CA . ASN A 1 131 ? -7.002 -8.007 1.750 1.00 89.12 131 ASN A CA 1
ATOM 1066 C C . ASN A 1 131 ? -8.013 -8.741 0.857 1.00 89.12 131 ASN A C 1
ATOM 1068 O O . ASN A 1 131 ? -8.944 -9.369 1.368 1.00 89.12 131 ASN A O 1
ATOM 1072 N N . LEU A 1 132 ? -7.840 -8.686 -0.465 1.00 87.69 132 LEU A N 1
ATOM 1073 C CA . LEU A 1 132 ? -8.585 -9.543 -1.381 1.00 87.69 132 LEU A CA 1
ATOM 1074 C C . LEU A 1 132 ? -7.798 -10.819 -1.685 1.00 87.69 132 LEU A C 1
ATOM 1076 O O . LEU A 1 132 ? -6.577 -10.822 -1.833 1.00 87.69 132 LEU A O 1
ATOM 1080 N N . ILE A 1 133 ? -8.537 -11.916 -1.783 1.00 87.00 133 ILE A N 1
ATOM 1081 C CA . ILE A 1 133 ? -8.081 -13.222 -2.255 1.00 87.00 133 ILE A CA 1
ATOM 1082 C C . ILE A 1 133 ? -9.072 -13.721 -3.307 1.00 87.00 133 ILE A C 1
ATOM 1084 O O . ILE A 1 133 ? -10.107 -13.096 -3.548 1.00 87.00 133 ILE A O 1
ATOM 1088 N N . TYR A 1 134 ? -8.774 -14.848 -3.941 1.00 83.94 134 TYR A N 1
ATOM 1089 C CA . TYR A 1 134 ? -9.685 -15.458 -4.898 1.00 83.94 134 TYR A CA 1
ATOM 1090 C C . TYR A 1 134 ? -9.767 -16.969 -4.743 1.00 83.94 134 TYR A C 1
ATOM 1092 O O . TYR A 1 134 ? -8.838 -17.612 -4.251 1.00 83.94 134 TYR A O 1
ATOM 1100 N N . PHE A 1 135 ? -10.883 -17.518 -5.210 1.00 81.75 135 PHE A N 1
ATOM 1101 C CA . PHE A 1 135 ? -11.057 -18.942 -5.458 1.00 81.75 135 PHE A CA 1
ATOM 1102 C C . PHE A 1 135 ? -11.422 -19.167 -6.924 1.00 81.75 135 PHE A C 1
ATOM 1104 O O . PHE A 1 135 ? -11.909 -18.260 -7.608 1.00 81.75 135 PHE A O 1
ATOM 1111 N N . PHE A 1 136 ? -11.186 -20.384 -7.402 1.00 81.81 136 PHE A N 1
ATOM 1112 C CA . PHE A 1 136 ? -11.524 -20.770 -8.765 1.00 81.81 136 PHE A CA 1
ATOM 1113 C C . PHE A 1 136 ? -12.771 -21.641 -8.807 1.00 81.81 136 PHE A C 1
ATOM 1115 O O . PHE A 1 136 ? -13.000 -22.462 -7.922 1.00 81.81 136 PHE A O 1
ATOM 1122 N N . THR A 1 137 ? -13.544 -21.482 -9.873 1.00 83.00 137 THR A N 1
ATOM 1123 C CA . THR A 1 137 ? -14.484 -22.495 -10.351 1.00 83.00 137 THR A CA 1
ATOM 1124 C C . THR A 1 137 ? -13.949 -23.007 -11.678 1.00 83.00 137 THR A C 1
ATOM 1126 O O . THR A 1 137 ? -13.669 -22.198 -12.562 1.00 83.00 137 THR A O 1
ATOM 1129 N N . ALA A 1 138 ? -13.776 -24.319 -11.806 1.00 81.94 138 ALA A N 1
ATOM 1130 C CA . ALA A 1 138 ? -13.289 -24.952 -13.026 1.00 81.94 138 ALA A CA 1
ATOM 1131 C C . ALA A 1 138 ? -14.281 -26.029 -13.470 1.00 81.94 138 ALA A C 1
ATOM 1133 O O . ALA A 1 138 ? -14.558 -26.966 -12.719 1.00 81.94 138 ALA A O 1
ATOM 1134 N N . GLY A 1 139 ? -14.810 -25.875 -14.679 1.00 82.56 139 GLY A N 1
ATOM 1135 C CA . GLY A 1 139 ? -15.616 -26.869 -15.377 1.00 82.56 139 GLY A CA 1
ATOM 1136 C C . GLY A 1 139 ? -15.125 -27.057 -16.816 1.00 82.56 139 GLY A C 1
ATOM 1137 O O . GLY A 1 139 ? -14.182 -26.384 -17.228 1.00 82.56 139 GLY A O 1
ATOM 1138 N N . PRO A 1 140 ? -15.749 -27.964 -17.585 1.00 83.31 140 PRO A N 1
ATOM 1139 C CA . PRO A 1 140 ? -15.419 -28.166 -18.997 1.00 83.31 140 PRO A CA 1
ATOM 1140 C C . PRO A 1 140 ? -15.610 -26.899 -19.843 1.00 83.31 140 PRO A C 1
ATOM 1142 O O . PRO A 1 140 ? -14.857 -26.683 -20.787 1.00 83.31 140 PRO A O 1
ATOM 1145 N N . ASP A 1 141 ? -16.589 -26.067 -19.474 1.00 88.06 141 ASP A N 1
ATOM 1146 C CA . ASP A 1 141 ? -16.984 -24.888 -20.249 1.00 88.06 141 ASP A CA 1
ATOM 1147 C C . ASP A 1 141 ? -16.223 -23.619 -19.839 1.00 88.06 141 ASP A C 1
ATOM 1149 O O . ASP A 1 141 ? -15.854 -22.809 -20.686 1.00 88.06 141 ASP A O 1
ATOM 1153 N N . GLU A 1 142 ? -15.984 -23.423 -18.537 1.00 87.19 142 GLU A N 1
ATOM 1154 C CA . GLU A 1 142 ? -15.425 -22.176 -18.010 1.00 87.19 142 GLU A CA 1
ATOM 1155 C C . GLU A 1 142 ? -14.473 -22.417 -16.833 1.00 87.19 142 GLU A C 1
ATOM 1157 O O . GLU A 1 142 ? -14.737 -23.205 -15.917 1.00 87.19 142 GLU A O 1
ATOM 1162 N N . VAL A 1 143 ? -13.379 -21.653 -16.831 1.00 88.44 143 VAL A N 1
ATOM 1163 C CA . VAL A 1 143 ? -12.521 -21.451 -15.664 1.00 88.44 143 VAL A CA 1
ATOM 1164 C C . VAL A 1 143 ? -12.613 -19.987 -15.258 1.00 88.44 143 VAL A C 1
ATOM 1166 O O . VAL A 1 143 ? -12.212 -19.101 -16.012 1.00 88.44 143 VAL A O 1
ATOM 1169 N N . LYS A 1 144 ? -13.119 -19.728 -14.049 1.00 85.88 144 LYS A N 1
ATOM 1170 C CA . LYS A 1 144 ? -13.341 -18.369 -13.542 1.00 85.88 144 LYS A CA 1
ATOM 1171 C C . LYS A 1 144 ? -12.697 -18.141 -12.185 1.00 85.88 144 LYS A C 1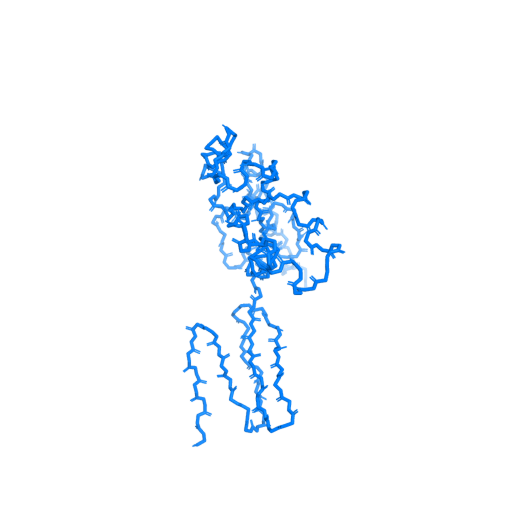
ATOM 1173 O O . LYS A 1 144 ? -12.671 -19.025 -11.331 1.00 85.88 144 LYS A O 1
ATOM 1178 N N . CYS A 1 145 ? -12.204 -16.919 -12.000 1.00 88.44 145 CYS A N 1
ATOM 1179 C CA . CYS A 1 145 ? -11.636 -16.408 -10.760 1.00 88.44 145 CYS A CA 1
ATOM 1180 C C . CYS A 1 145 ? -12.661 -15.517 -10.042 1.00 88.44 145 CYS A C 1
ATOM 1182 O O . CYS A 1 145 ? -13.158 -14.550 -10.623 1.00 88.44 145 CYS A O 1
ATOM 1184 N N . TRP A 1 146 ? -12.966 -15.828 -8.783 1.00 85.25 146 TRP A N 1
ATOM 1185 C CA . TRP A 1 146 ? -13.920 -15.087 -7.957 1.00 85.25 146 TRP A CA 1
ATOM 1186 C C . TRP A 1 146 ? -13.205 -14.410 -6.792 1.00 85.25 146 TRP A C 1
ATOM 1188 O O . TRP A 1 146 ? -12.598 -15.086 -5.963 1.00 85.25 146 TRP A O 1
ATOM 1198 N N . GLN A 1 147 ? -13.293 -13.080 -6.715 1.00 88.12 147 GLN A N 1
ATOM 1199 C CA . GLN A 1 147 ? -12.658 -12.286 -5.661 1.00 88.12 147 GLN A CA 1
ATOM 1200 C C . GLN A 1 147 ? -13.507 -12.236 -4.382 1.00 88.12 147 GLN A C 1
ATOM 1202 O O . GLN A 1 147 ? -14.705 -11.960 -4.431 1.00 88.12 147 GLN A O 1
ATOM 1207 N N . ILE A 1 148 ? -12.875 -12.471 -3.232 1.00 86.25 148 ILE A N 1
ATOM 1208 C CA . ILE A 1 148 ? -13.481 -12.402 -1.895 1.00 86.25 148 ILE A CA 1
ATOM 1209 C C . ILE A 1 148 ? -12.520 -11.715 -0.921 1.00 86.25 148 ILE A C 1
ATOM 1211 O O . ILE A 1 148 ? -11.309 -11.686 -1.139 1.00 86.25 148 ILE A O 1
ATOM 1215 N N . ARG A 1 149 ? -13.037 -11.180 0.189 1.00 86.19 149 ARG A N 1
ATOM 1216 C CA . ARG A 1 149 ? -12.180 -10.637 1.251 1.00 86.19 149 ARG A CA 1
ATOM 1217 C C . ARG A 1 149 ? -11.518 -11.781 2.020 1.00 86.19 149 ARG A C 1
ATOM 1219 O O . ARG A 1 149 ? -12.162 -12.797 2.294 1.00 86.19 149 ARG A O 1
ATOM 1226 N N . ARG A 1 150 ? -10.253 -11.623 2.399 1.00 80.81 150 ARG A N 1
ATOM 1227 C CA . ARG A 1 150 ? -9.545 -12.556 3.286 1.00 80.81 150 ARG A CA 1
ATOM 1228 C C . ARG A 1 150 ? -10.372 -12.767 4.565 1.00 80.81 150 ARG A C 1
ATOM 1230 O O . ARG A 1 150 ? -10.989 -11.826 5.057 1.00 80.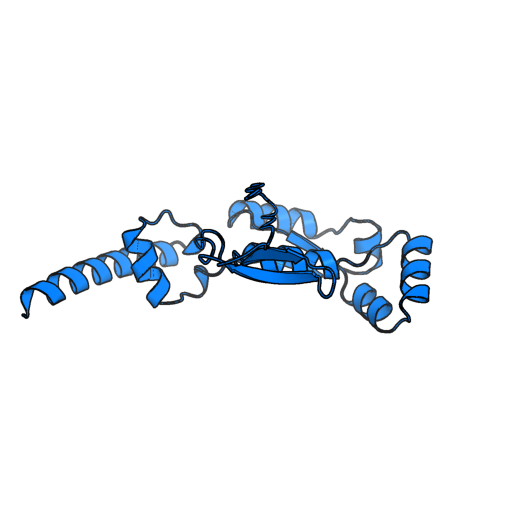81 150 ARG A O 1
ATOM 1237 N N . HIS A 1 151 ? -10.421 -14.003 5.062 1.00 80.50 151 HIS A N 1
ATOM 1238 C CA . HIS A 1 151 ? -11.266 -14.443 6.190 1.00 80.50 151 HIS A CA 1
ATOM 1239 C C . HIS A 1 151 ? -12.784 -14.489 5.932 1.00 80.50 151 HIS A C 1
ATOM 1241 O O . HIS A 1 151 ? -13.553 -14.781 6.849 1.00 80.50 151 HIS A O 1
ATOM 1247 N N . THR A 1 152 ? -13.242 -14.277 4.694 1.00 76.88 152 THR A N 1
ATOM 1248 C CA . THR A 1 152 ? -14.636 -14.576 4.330 1.00 76.88 152 THR A CA 1
ATOM 1249 C C . THR A 1 152 ? -14.840 -16.088 4.346 1.00 76.88 152 THR A C 1
ATOM 1251 O O . THR A 1 152 ? -14.090 -16.824 3.704 1.00 76.88 152 THR A O 1
ATOM 1254 N N . LYS A 1 153 ? -15.863 -16.567 5.064 1.00 71.31 153 LYS A N 1
ATOM 1255 C CA . LYS A 1 153 ? -16.247 -17.984 5.006 1.00 71.31 153 LYS A CA 1
ATOM 1256 C C . LYS A 1 153 ? -16.686 -18.318 3.578 1.00 71.31 153 LYS A C 1
ATOM 1258 O O . LYS A 1 153 ? -17.440 -17.530 3.002 1.00 71.31 153 LYS A O 1
ATOM 1263 N N . PRO A 1 154 ? -16.254 -19.456 3.009 1.00 62.28 154 PRO A N 1
ATOM 1264 C CA . PRO A 1 154 ? -16.674 -19.824 1.669 1.00 62.28 154 PRO A CA 1
ATOM 1265 C C . PRO A 1 154 ? -18.208 -19.893 1.623 1.00 62.28 154 PRO A C 1
ATOM 1267 O O . PRO A 1 154 ? -18.821 -20.433 2.555 1.00 62.28 154 PRO A O 1
ATOM 1270 N N . PRO A 1 155 ? -18.853 -19.335 0.584 1.00 61.47 155 PRO A N 1
ATOM 1271 C CA . PRO A 1 155 ? -20.280 -19.534 0.393 1.00 61.47 155 PRO A CA 1
ATOM 1272 C C . PRO A 1 155 ? -20.560 -21.040 0.329 1.00 61.47 155 PRO A C 1
ATOM 1274 O O . PRO A 1 155 ? -19.778 -21.795 -0.250 1.00 61.47 155 PRO A O 1
ATOM 1277 N N . LYS A 1 156 ? -21.664 -21.491 0.941 1.00 54.75 156 LYS A N 1
ATOM 1278 C CA . LYS A 1 156 ? -22.132 -22.879 0.803 1.00 54.75 156 LYS A CA 1
ATOM 1279 C C . LYS A 1 156 ? -22.499 -23.113 -0.665 1.00 54.75 156 LYS A C 1
ATOM 1281 O O . LYS A 1 156 ? -23.630 -22.857 -1.067 1.00 54.75 156 LYS A O 1
ATOM 1286 N N . LEU A 1 157 ? -21.535 -23.549 -1.467 1.00 51.66 157 LEU A N 1
ATOM 1287 C CA . LEU A 1 157 ? -21.751 -23.907 -2.861 1.00 51.66 157 LEU A CA 1
ATOM 1288 C C . LEU A 1 157 ? -22.442 -25.274 -2.895 1.00 51.66 157 LEU A C 1
ATOM 1290 O O . LEU A 1 157 ? -21.875 -26.284 -2.481 1.00 51.66 157 LEU A O 1
ATOM 1294 N N . GLN A 1 158 ? -23.695 -25.297 -3.347 1.00 37.97 158 GLN A N 1
ATOM 1295 C CA . GLN A 1 158 ? -24.401 -26.535 -3.664 1.00 37.97 158 GLN A CA 1
ATOM 1296 C C . GLN A 1 158 ? -23.890 -27.038 -5.023 1.00 37.97 158 GLN A C 1
ATOM 1298 O O . GLN A 1 158 ? -24.297 -26.529 -6.062 1.00 37.97 158 GLN A O 1
ATOM 1303 N N . GLY A 1 159 ? -22.978 -28.014 -5.023 1.00 47.66 159 GLY A N 1
ATOM 1304 C CA . GLY A 1 159 ? -22.546 -28.720 -6.238 1.00 47.66 159 GLY A CA 1
ATOM 1305 C C . GLY A 1 159 ? -21.038 -28.700 -6.515 1.00 47.66 159 GLY A C 1
ATOM 1306 O O . GLY A 1 159 ? -20.292 -27.942 -5.902 1.00 47.66 159 GLY A O 1
ATOM 1307 N N . ARG A 1 160 ? -20.627 -29.577 -7.449 1.00 42.84 160 ARG A N 1
ATOM 1308 C CA . ARG A 1 160 ? -19.276 -30.065 -7.835 1.00 42.84 160 ARG A CA 1
ATOM 1309 C C . ARG A 1 160 ? -18.229 -28.996 -8.228 1.00 42.84 160 ARG A C 1
ATOM 1311 O O . ARG A 1 160 ? -17.580 -29.112 -9.262 1.00 42.84 160 ARG A O 1
ATOM 1318 N N . SER A 1 161 ? -18.050 -27.956 -7.427 1.00 46.25 161 SER A N 1
ATOM 1319 C CA . SER A 1 161 ? -17.069 -26.895 -7.667 1.00 46.25 161 SER A CA 1
ATOM 1320 C C . SER A 1 161 ? -15.852 -27.125 -6.776 1.00 46.25 161 SER A C 1
ATOM 1322 O O . SER A 1 161 ? -15.964 -27.077 -5.552 1.00 46.25 161 SER A O 1
ATOM 1324 N N . ILE A 1 162 ? -14.689 -27.393 -7.372 1.00 52.81 162 ILE A N 1
ATOM 1325 C CA . ILE A 1 162 ? -13.437 -27.546 -6.620 1.00 52.81 162 ILE A CA 1
ATOM 1326 C C . ILE A 1 162 ? -12.989 -26.158 -6.150 1.00 52.81 162 ILE A C 1
ATOM 1328 O O . ILE A 1 162 ? -12.566 -25.333 -6.954 1.00 52.81 162 ILE A O 1
ATOM 1332 N N . LEU A 1 163 ? -13.077 -25.907 -4.844 1.00 53.19 163 LEU A N 1
ATOM 1333 C CA . LEU A 1 163 ? -12.521 -24.713 -4.215 1.00 53.19 163 LEU A CA 1
ATOM 1334 C C . LEU A 1 163 ? -11.004 -24.871 -4.087 1.00 53.19 163 LEU A C 1
ATOM 1336 O O . LEU A 1 163 ? -10.514 -25.650 -3.277 1.00 53.19 163 LEU A O 1
ATOM 1340 N N . ILE A 1 164 ? -10.250 -24.116 -4.880 1.00 54.66 164 ILE A N 1
ATOM 1341 C CA . ILE A 1 164 ? -8.799 -23.988 -4.708 1.00 54.66 164 ILE A CA 1
ATOM 1342 C C . ILE A 1 164 ? -8.546 -22.619 -4.078 1.00 54.66 164 ILE A C 1
ATOM 1344 O O . ILE A 1 164 ? -8.623 -21.599 -4.764 1.00 54.66 164 ILE A O 1
ATOM 1348 N N . LEU A 1 165 ? -8.272 -22.591 -2.771 1.00 54.25 165 LEU A N 1
ATOM 1349 C CA . LEU A 1 165 ? -7.743 -21.407 -2.097 1.00 54.25 165 LEU A CA 1
ATOM 1350 C C . LEU A 1 165 ? -6.219 -21.475 -2.166 1.00 54.25 165 LEU A C 1
ATOM 1352 O O . LEU A 1 165 ? -5.611 -22.491 -1.843 1.00 54.25 165 LEU A O 1
ATOM 1356 N N . LYS A 1 166 ? -5.596 -20.387 -2.617 1.00 47.00 166 LYS A N 1
ATOM 1357 C CA . LYS A 1 166 ? -4.163 -20.348 -2.939 1.00 47.00 166 LYS A CA 1
ATOM 1358 C C . LYS A 1 166 ? -3.227 -20.455 -1.720 1.00 47.00 166 LYS A C 1
ATOM 1360 O O . LYS A 1 166 ? -2.019 -20.495 -1.911 1.00 47.00 166 LYS A O 1
ATOM 1365 N N . GLU A 1 167 ? -3.765 -20.518 -0.502 1.00 42.91 167 GLU A N 1
ATOM 1366 C CA . GLU A 1 167 ? -2.985 -20.669 0.737 1.00 42.91 167 GLU A CA 1
ATOM 1367 C C . GLU A 1 167 ? -3.467 -21.823 1.640 1.00 42.91 167 GLU A C 1
ATOM 1369 O O . GLU A 1 167 ? -2.710 -22.234 2.505 1.00 42.91 167 GLU A O 1
ATOM 1374 N N . ASP A 1 168 ? -4.633 -22.431 1.379 1.00 39.53 168 ASP A N 1
ATOM 1375 C CA . ASP A 1 168 ? -5.123 -23.615 2.102 1.00 39.53 168 ASP A CA 1
ATOM 1376 C C . ASP A 1 168 ? -5.883 -24.534 1.137 1.00 39.53 168 ASP A C 1
ATOM 1378 O O . ASP A 1 168 ? -6.969 -24.208 0.650 1.00 39.53 168 ASP A O 1
ATOM 1382 N N . LEU A 1 169 ? -5.317 -25.700 0.832 1.00 36.03 169 LEU A N 1
ATOM 1383 C CA . LEU A 1 169 ? -5.904 -26.652 -0.108 1.00 36.03 169 LEU A CA 1
ATOM 1384 C C . LEU A 1 169 ? -7.090 -27.401 0.536 1.00 36.03 169 LEU A C 1
ATOM 1386 O O . LEU A 1 169 ? -6.978 -28.568 0.902 1.00 36.03 169 LEU A O 1
ATOM 1390 N N . TYR A 1 170 ? -8.251 -26.758 0.660 1.00 41.56 170 TYR A N 1
ATOM 1391 C CA . TYR A 1 170 ? -9.500 -27.453 0.988 1.00 41.56 170 TYR A CA 1
ATOM 1392 C C . TYR A 1 170 ? -10.058 -28.126 -0.268 1.00 41.56 170 TYR A C 1
ATOM 1394 O O . TYR A 1 170 ? -10.991 -27.633 -0.901 1.00 41.56 170 TYR A O 1
ATOM 1402 N N . VAL A 1 171 ? -9.493 -29.276 -0.642 1.00 39.28 171 VAL A N 1
ATOM 1403 C CA . VAL A 1 171 ? -10.124 -30.130 -1.652 1.00 39.28 171 VAL A CA 1
ATOM 1404 C C . VAL A 1 171 ? -11.350 -30.776 -1.013 1.00 39.28 171 VAL A C 1
ATOM 1406 O O . VAL A 1 171 ? -11.250 -31.806 -0.351 1.00 39.28 171 VAL A O 1
ATOM 1409 N N . LEU A 1 172 ? -12.527 -30.187 -1.219 1.00 37.16 172 LEU A N 1
ATOM 1410 C CA . LEU A 1 172 ? -13.785 -30.901 -1.023 1.00 37.16 172 LEU A CA 1
ATOM 1411 C C . LEU A 1 172 ? -13.903 -31.938 -2.146 1.00 37.16 172 LEU A C 1
ATOM 1413 O O . LEU A 1 172 ? -14.477 -31.674 -3.202 1.00 37.16 172 LEU A O 1
ATOM 1417 N N . ARG A 1 173 ? -13.286 -33.108 -1.947 1.00 29.92 173 ARG A N 1
ATOM 1418 C CA . ARG A 1 173 ? -13.647 -34.306 -2.706 1.00 29.92 173 ARG A CA 1
ATOM 1419 C C . ARG A 1 173 ? -14.987 -34.802 -2.172 1.00 29.92 173 ARG A C 1
ATOM 1421 O O . ARG A 1 173 ? -15.165 -34.894 -0.961 1.00 29.92 173 ARG A O 1
ATOM 1428 N N . SER A 1 174 ? -15.907 -35.061 -3.097 1.00 34.81 174 SER A N 1
ATOM 1429 C CA . SER A 1 174 ? -17.099 -35.878 -2.861 1.00 34.81 174 SER A CA 1
ATOM 1430 C C . SER A 1 174 ? -16.720 -37.272 -2.387 1.00 34.81 174 SER A C 1
ATOM 1432 O O . SER A 1 174 ? -15.761 -37.807 -2.995 1.00 34.81 174 SER A O 1
#

pLDDT: mean 84.59, std 16.25, range [29.92, 96.06]